Protein AF-A0Q4W8-F1 (afdb_monomer_lite)

Sequence (81 aa):
METKEQNRLNLFDIVKTTRISKNITQTELATKLEISKQYICDIENNRKPITIELAKEFAKVFGTVRAGFSRNDITRVTNEK

InterPro domains:
  IPR001387 Cro/C1-type, helix-turn-helix domain [PF01381] (16-64)
  IPR001387 Cro/C1-type, helix-turn-helix domain [PS50943] (15-74)
  IPR001387 Cro/C1-type, helix-turn-helix domain [SM00530] (14-69)
  IPR001387 Cro/C1-type, helix-turn-helix domain [cd00093] (13-64)
  IPR010982 Lambda repressor-like, DNA-binding domain superfamily [G3DSA:1.10.260.40] (12-69)
  IPR010982 Lambda repressor-like, DNA-binding domain superfamily [SSF47413] (13-64)

Secondary structure (DSSP, 8-state):
---S-TT---HHHHHHHHHHHTT--HHHHHHHTTS-HHHHHHHHTTSSPPPHHHHHHHHHHHT---TT--GGGGGGSS---

pLDDT: mean 76.46, std 22.17, range [38.44, 98.19]

Radius of gyration: 13.97 Å; chains: 1; bounding box: 39×22×30 Å

Foldseek 3Di:
DDDPPPDDCDPLNVLVVLCVVVVHDLCRVCVQQVHDSVVNVCSNVVNDDQDPVNSVSSCVVSVVPPVPPPPPVVVVVPDDD

Organism: Francisella tularensis subsp. novicida (strain ATCC 15482 / CCUG 33449 / U112) (NCBI:txid401614)

Structure (mmCIF, N/CA/C/O backbone):
data_AF-A0Q4W8-F1
#
_entry.id   AF-A0Q4W8-F1
#
loop_
_atom_site.group_PDB
_atom_site.id
_atom_site.type_symbol
_atom_site.label_atom_id
_atom_site.label_alt_id
_atom_site.label_comp_id
_atom_site.label_asym_id
_atom_site.label_entity_id
_atom_site.label_seq_id
_atom_site.pdbx_PDB_ins_code
_atom_site.Cartn_x
_atom_site.Cartn_y
_atom_site.Cartn_z
_atom_site.occupancy
_atom_site.B_iso_or_equiv
_atom_site.auth_seq_id
_atom_site.auth_comp_id
_atom_site.auth_asym_id
_atom_site.auth_atom_id
_atom_site.pdbx_PDB_model_num
ATOM 1 N N . MET A 1 1 ? 31.121 15.006 0.609 1.00 48.41 1 MET A N 1
ATOM 2 C CA . MET A 1 1 ? 30.642 13.653 0.273 1.00 48.41 1 MET A CA 1
ATOM 3 C C . MET A 1 1 ? 29.130 13.743 0.238 1.00 48.41 1 MET A C 1
ATOM 5 O O . MET A 1 1 ? 28.515 13.642 1.281 1.00 48.41 1 MET A O 1
ATOM 9 N N . GLU A 1 2 ? 28.560 14.069 -0.918 1.00 44.19 2 GLU A N 1
ATOM 10 C CA . GLU A 1 2 ? 27.110 14.197 -1.124 1.00 44.19 2 GLU A CA 1
ATOM 11 C C . GLU A 1 2 ? 26.854 13.811 -2.581 1.00 44.19 2 GLU A C 1
ATOM 13 O O . GLU A 1 2 ? 27.140 14.565 -3.513 1.00 44.19 2 GLU A O 1
ATOM 18 N N . THR A 1 3 ? 26.468 12.558 -2.794 1.00 41.97 3 THR A N 1
ATOM 19 C CA . THR A 1 3 ? 26.180 12.017 -4.120 1.00 41.97 3 THR A CA 1
ATOM 20 C C . THR A 1 3 ? 24.826 12.522 -4.597 1.00 41.97 3 THR A C 1
ATOM 22 O O . THR A 1 3 ? 23.848 12.529 -3.857 1.00 41.97 3 THR A O 1
ATOM 25 N N . LYS A 1 4 ? 24.788 12.940 -5.865 1.00 46.34 4 LYS A N 1
ATOM 26 C CA . LYS A 1 4 ? 23.628 13.402 -6.642 1.00 46.34 4 LYS A CA 1
ATOM 27 C C . LYS A 1 4 ? 22.573 12.297 -6.865 1.00 46.34 4 LYS A C 1
ATOM 29 O O . LYS A 1 4 ? 22.216 12.003 -7.997 1.00 46.34 4 LYS A O 1
ATOM 34 N N . GLU A 1 5 ? 22.074 11.703 -5.790 1.00 47.34 5 GLU A N 1
ATOM 35 C CA . GLU A 1 5 ? 20.986 10.708 -5.751 1.00 47.34 5 GLU A CA 1
ATOM 36 C C . GLU A 1 5 ? 19.710 11.313 -5.122 1.00 47.34 5 GLU A C 1
ATOM 38 O O . GLU A 1 5 ? 18.747 10.628 -4.805 1.00 47.34 5 GLU A O 1
ATOM 43 N N . GLN A 1 6 ? 19.678 12.634 -4.923 1.00 48.38 6 GLN A N 1
ATOM 44 C CA . GLN A 1 6 ? 18.726 13.292 -4.022 1.00 48.38 6 GLN A CA 1
ATOM 45 C C . GLN A 1 6 ? 17.329 13.581 -4.606 1.00 48.38 6 GLN A C 1
ATOM 47 O O . GLN A 1 6 ? 16.617 14.414 -4.053 1.00 48.38 6 GLN A O 1
ATOM 52 N N . ASN A 1 7 ? 16.900 12.974 -5.720 1.00 50.16 7 ASN A N 1
ATOM 53 C CA . ASN A 1 7 ? 15.568 13.306 -6.260 1.00 50.16 7 ASN A CA 1
ATOM 54 C C . ASN A 1 7 ? 14.872 12.215 -7.092 1.00 50.16 7 ASN A C 1
ATOM 56 O O . ASN A 1 7 ? 14.135 12.527 -8.029 1.00 50.16 7 ASN A O 1
ATOM 60 N N . ARG A 1 8 ? 15.078 10.931 -6.774 1.00 49.88 8 ARG A N 1
ATOM 61 C CA . ARG A 1 8 ? 14.176 9.870 -7.248 1.00 49.88 8 ARG A CA 1
ATOM 62 C C . ARG A 1 8 ? 13.197 9.519 -6.133 1.00 49.88 8 ARG A C 1
ATOM 64 O O . ARG A 1 8 ? 13.590 8.978 -5.108 1.00 49.88 8 ARG A O 1
ATOM 71 N N . LEU A 1 9 ? 11.915 9.819 -6.339 1.00 56.84 9 LEU A N 1
ATOM 72 C CA . LEU A 1 9 ? 10.849 9.231 -5.529 1.00 56.84 9 LEU A CA 1
ATOM 73 C C . LEU A 1 9 ? 10.908 7.710 -5.706 1.00 56.84 9 LEU A C 1
ATOM 75 O O . LEU A 1 9 ? 10.679 7.205 -6.807 1.00 56.84 9 LEU A O 1
ATOM 79 N N . ASN A 1 10 ? 11.224 6.987 -4.635 1.00 77.19 10 ASN A N 1
ATOM 80 C CA . ASN A 1 10 ? 11.206 5.533 -4.655 1.00 77.19 10 ASN A CA 1
ATOM 81 C C . ASN A 1 10 ? 9.759 5.024 -4.595 1.00 77.19 10 ASN A C 1
ATOM 83 O O . ASN A 1 10 ? 8.864 5.686 -4.068 1.00 77.19 10 ASN A O 1
ATOM 87 N N . LEU A 1 11 ? 9.497 3.834 -5.141 1.00 80.06 11 LEU A N 1
ATOM 88 C CA . LEU A 1 11 ? 8.129 3.326 -5.311 1.00 80.06 11 LEU A CA 1
ATOM 89 C C . LEU A 1 11 ? 7.354 3.216 -3.981 1.00 80.06 11 LEU A C 1
ATOM 91 O O . LEU A 1 11 ? 6.151 3.467 -3.947 1.00 80.06 11 LEU A O 1
ATOM 95 N N . PHE A 1 12 ? 8.038 2.912 -2.875 1.00 87.38 12 PHE A N 1
ATOM 96 C CA . PHE A 1 12 ? 7.440 2.911 -1.536 1.00 87.38 12 PHE A CA 1
ATOM 97 C C . PHE A 1 12 ? 7.021 4.311 -1.058 1.00 87.38 12 PHE A C 1
ATOM 99 O O . PHE A 1 12 ? 5.964 4.450 -0.437 1.00 87.38 12 PHE A O 1
ATOM 106 N N . ASP A 1 13 ? 7.788 5.352 -1.394 1.00 87.81 13 ASP A N 1
ATOM 107 C CA . ASP A 1 13 ? 7.438 6.740 -1.081 1.00 87.81 13 ASP A CA 1
ATOM 108 C C . ASP A 1 13 ? 6.214 7.177 -1.886 1.00 87.81 13 ASP A C 1
ATOM 110 O O . ASP A 1 13 ? 5.324 7.836 -1.346 1.00 87.81 13 ASP A O 1
ATOM 114 N N . ILE A 1 14 ? 6.108 6.750 -3.150 1.00 88.88 14 ILE A N 1
ATOM 115 C CA . ILE A 1 14 ? 4.931 7.001 -3.997 1.00 88.88 14 ILE A CA 1
ATOM 116 C C . ILE A 1 14 ? 3.679 6.370 -3.378 1.00 88.88 14 ILE A C 1
ATOM 118 O O . ILE A 1 14 ? 2.649 7.036 -3.267 1.00 88.88 14 ILE A O 1
ATOM 122 N N . VAL A 1 15 ? 3.758 5.110 -2.933 1.00 91.31 15 VAL A N 1
ATOM 123 C CA . VAL A 1 15 ? 2.637 4.424 -2.268 1.00 91.31 15 VAL A CA 1
ATOM 124 C C . VAL A 1 15 ? 2.212 5.180 -1.009 1.00 91.31 15 VAL A C 1
ATOM 126 O O . VAL A 1 15 ? 1.034 5.511 -0.864 1.00 91.31 15 VAL A O 1
ATOM 129 N N . LYS A 1 16 ? 3.164 5.518 -0.132 1.00 94.25 16 LYS A N 1
ATOM 130 C CA . LYS A 1 16 ? 2.892 6.204 1.138 1.00 94.25 16 LYS A CA 1
ATOM 131 C C . LYS A 1 16 ? 2.285 7.591 0.929 1.00 94.25 16 LYS A C 1
ATOM 133 O O . LYS A 1 16 ? 1.270 7.920 1.540 1.00 94.25 16 LYS A O 1
ATOM 138 N N . THR A 1 17 ? 2.887 8.403 0.063 1.00 92.81 17 THR A N 1
ATOM 139 C CA . THR A 1 17 ? 2.426 9.772 -0.220 1.00 92.81 17 THR A CA 1
ATOM 140 C C . THR A 1 17 ? 1.058 9.781 -0.892 1.00 92.81 17 THR A C 1
ATOM 142 O O . THR A 1 17 ? 0.188 10.534 -0.461 1.00 92.81 17 THR A O 1
ATOM 145 N N . THR A 1 18 ? 0.816 8.887 -1.856 1.00 91.88 18 THR A N 1
ATOM 146 C CA . THR A 1 18 ? -0.495 8.739 -2.514 1.00 91.88 18 THR A CA 1
ATOM 147 C C . THR A 1 18 ? -1.569 8.263 -1.538 1.00 91.88 18 THR A C 1
ATOM 149 O O . THR A 1 18 ? -2.712 8.724 -1.578 1.00 91.88 18 THR A O 1
ATOM 152 N N . ARG A 1 19 ? -1.217 7.344 -0.629 1.00 94.75 19 ARG A N 1
ATOM 153 C CA . ARG A 1 19 ? -2.121 6.880 0.426 1.00 94.75 19 ARG A CA 1
ATOM 154 C C . ARG A 1 19 ? -2.532 8.040 1.339 1.00 94.75 19 ARG A C 1
ATOM 156 O O . ARG A 1 19 ? -3.722 8.241 1.577 1.00 94.75 19 ARG A O 1
ATOM 163 N N . ILE A 1 20 ? -1.553 8.808 1.819 1.00 94.75 20 ILE A N 1
ATOM 164 C CA . ILE A 1 20 ? -1.780 9.963 2.698 1.00 94.75 20 ILE A CA 1
ATOM 165 C C . ILE A 1 20 ? -2.592 11.042 1.975 1.00 94.75 20 ILE A C 1
ATOM 167 O O . ILE A 1 20 ? -3.563 11.533 2.538 1.00 94.75 20 ILE A O 1
ATOM 171 N N . SER A 1 21 ? -2.279 11.359 0.714 1.00 93.19 21 SER A N 1
ATOM 172 C CA . SER A 1 21 ? -3.015 12.374 -0.054 1.00 93.19 21 SER A CA 1
ATOM 173 C C . SER A 1 21 ? -4.480 11.999 -0.300 1.00 93.19 21 SER A C 1
ATOM 175 O O . SER A 1 21 ? -5.307 12.869 -0.554 1.00 93.19 21 SER A O 1
ATOM 177 N N . LYS A 1 22 ? -4.809 10.703 -0.252 1.00 90.31 22 LYS A N 1
ATOM 178 C CA . LYS A 1 22 ? -6.178 10.177 -0.353 1.00 90.31 22 LYS A CA 1
ATOM 179 C C . LYS A 1 22 ? -6.876 10.026 1.002 1.00 90.31 22 LYS A C 1
ATOM 181 O O . LYS A 1 22 ? -8.006 9.551 1.021 1.00 90.31 22 LYS A O 1
ATOM 186 N N . ASN A 1 23 ? -6.231 10.415 2.104 1.00 94.38 23 ASN A N 1
ATOM 187 C CA . ASN A 1 23 ? -6.745 10.292 3.471 1.00 94.38 23 ASN A CA 1
ATOM 188 C C . ASN A 1 23 ? -7.196 8.869 3.843 1.00 94.38 23 ASN A C 1
ATOM 190 O O . ASN A 1 23 ? -8.168 8.704 4.573 1.00 94.38 23 ASN A O 1
ATOM 194 N N . ILE A 1 24 ? -6.493 7.840 3.356 1.00 95.00 24 ILE A N 1
ATOM 195 C CA . ILE A 1 24 ? -6.759 6.448 3.749 1.00 95.00 24 ILE A CA 1
ATOM 196 C C . ILE A 1 24 ? -5.648 5.919 4.665 1.00 95.00 24 ILE A C 1
ATOM 198 O O . ILE A 1 24 ? -4.465 6.253 4.538 1.00 95.00 24 ILE A O 1
ATOM 202 N N . THR A 1 25 ? -6.014 5.062 5.603 1.00 97.69 25 THR A N 1
ATOM 203 C CA . THR A 1 25 ? -5.115 4.367 6.526 1.00 97.69 25 THR A CA 1
ATOM 204 C C . THR A 1 25 ? -4.404 3.195 5.843 1.00 97.69 25 THR A C 1
ATOM 206 O O . THR A 1 25 ? -4.811 2.711 4.784 1.00 97.69 25 THR A O 1
ATOM 209 N N . GLN A 1 26 ? -3.325 2.696 6.457 1.00 97.94 26 GLN A N 1
ATOM 210 C CA . GLN A 1 26 ? -2.656 1.475 5.984 1.00 97.94 26 GLN A CA 1
ATOM 211 C C . GLN A 1 26 ? -3.592 0.258 6.024 1.00 97.94 26 GLN A C 1
ATOM 213 O O . GLN A 1 26 ? -3.506 -0.595 5.149 1.00 97.94 26 GLN A O 1
ATOM 218 N N . THR A 1 27 ? -4.493 0.185 7.010 1.00 98.19 27 THR A N 1
ATOM 219 C CA . THR A 1 27 ? -5.488 -0.892 7.136 1.00 98.19 27 THR A CA 1
ATOM 220 C C . THR A 1 27 ? -6.504 -0.853 5.997 1.00 98.19 27 THR A C 1
ATOM 222 O O . THR A 1 27 ? -6.806 -1.889 5.409 1.00 98.19 27 THR A O 1
ATOM 225 N N . GLU A 1 28 ? -6.999 0.331 5.634 1.00 96.62 28 GLU A N 1
ATOM 226 C CA . GLU A 1 28 ? -7.921 0.484 4.502 1.00 96.62 28 GLU A CA 1
ATOM 227 C C . GLU A 1 28 ? -7.245 0.140 3.174 1.00 96.62 28 GLU A C 1
ATOM 229 O O . GLU A 1 28 ? -7.832 -0.557 2.351 1.00 96.62 28 GLU A O 1
ATOM 234 N N . LEU A 1 29 ? -5.994 0.569 2.972 1.00 95.75 29 LEU A N 1
ATOM 235 C CA . LEU A 1 29 ? -5.226 0.196 1.783 1.00 95.75 29 LEU A CA 1
ATOM 236 C C . LEU A 1 29 ? -4.984 -1.318 1.716 1.00 95.75 29 LEU A C 1
ATOM 238 O O . LEU A 1 29 ? -5.166 -1.920 0.662 1.00 95.75 29 LEU A O 1
ATOM 242 N N . ALA A 1 30 ? -4.625 -1.932 2.843 1.00 96.56 30 ALA A N 1
ATOM 243 C CA . ALA A 1 30 ? -4.434 -3.373 2.955 1.00 96.56 30 ALA A CA 1
ATOM 244 C C . ALA A 1 30 ? -5.718 -4.146 2.615 1.00 96.56 30 ALA A C 1
ATOM 246 O O . ALA A 1 30 ? -5.669 -5.112 1.861 1.00 96.56 30 ALA A O 1
ATOM 247 N N . THR A 1 31 ? -6.869 -3.659 3.093 1.00 96.44 31 THR A N 1
ATOM 248 C CA . THR A 1 31 ? -8.191 -4.236 2.803 1.00 96.44 31 THR A CA 1
ATOM 249 C C . THR A 1 31 ? -8.515 -4.176 1.310 1.00 96.44 31 THR A C 1
ATOM 251 O O . THR A 1 31 ? -8.960 -5.165 0.744 1.00 96.44 31 THR A O 1
ATOM 254 N N . LYS A 1 32 ? -8.241 -3.045 0.643 1.00 93.69 32 LYS A N 1
ATOM 255 C CA . LYS A 1 32 ? -8.476 -2.887 -0.806 1.00 93.69 32 LYS A CA 1
ATOM 256 C C . LYS A 1 32 ? -7.584 -3.769 -1.682 1.00 93.69 32 LYS A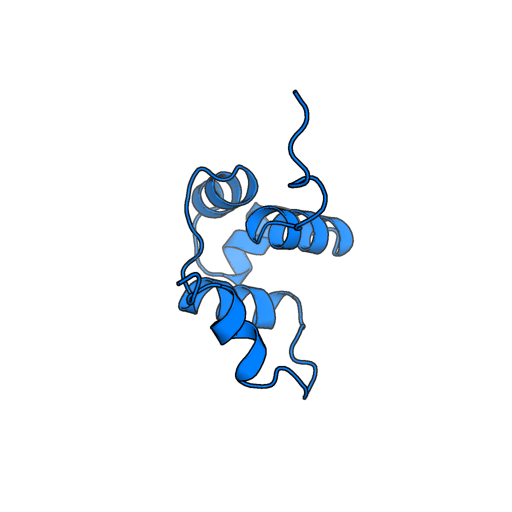 C 1
ATOM 258 O O . LYS A 1 32 ? -7.932 -4.011 -2.830 1.00 93.69 32 LYS A O 1
ATOM 263 N N . LEU A 1 33 ? -6.428 -4.175 -1.164 1.00 93.75 33 LEU A N 1
ATOM 264 C CA . LEU A 1 33 ? -5.429 -4.981 -1.868 1.00 93.75 33 LEU A CA 1
ATOM 265 C C . LEU A 1 33 ? -5.424 -6.447 -1.420 1.00 93.75 33 LEU A C 1
ATOM 267 O O . LEU A 1 33 ? -4.570 -7.199 -1.875 1.00 93.75 33 LEU A O 1
ATOM 271 N N . GLU A 1 34 ? -6.325 -6.830 -0.511 1.00 95.38 34 GLU A N 1
ATOM 272 C CA . GLU A 1 34 ? -6.425 -8.186 0.044 1.00 95.38 34 GLU A CA 1
ATOM 273 C C . GLU A 1 34 ? -5.094 -8.714 0.621 1.00 95.38 34 GLU A C 1
ATOM 275 O O . GLU A 1 34 ? -4.749 -9.889 0.514 1.00 95.38 34 GLU A O 1
ATOM 280 N N . ILE A 1 35 ? -4.328 -7.831 1.271 1.00 95.12 35 ILE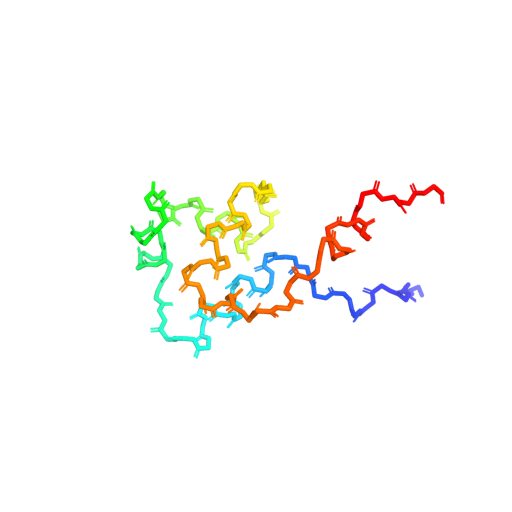 A N 1
ATOM 281 C CA . ILE A 1 35 ? -3.056 -8.156 1.935 1.00 95.12 35 ILE A CA 1
ATOM 282 C C . ILE A 1 35 ? -3.067 -7.699 3.391 1.00 95.12 35 ILE A C 1
ATOM 284 O O . ILE A 1 35 ? -3.962 -6.988 3.842 1.00 95.12 35 ILE A O 1
ATOM 288 N N . SER A 1 36 ? -2.060 -8.100 4.169 1.00 97.94 36 SER A N 1
ATOM 289 C CA . SER A 1 36 ? -1.987 -7.693 5.572 1.00 97.94 36 SER A CA 1
ATOM 290 C C . SER A 1 36 ? -1.554 -6.229 5.723 1.00 97.94 36 SER A C 1
ATOM 292 O O . SER A 1 36 ? -0.716 -5.712 4.980 1.00 97.94 36 SER A O 1
ATOM 294 N N . LYS A 1 37 ? -2.058 -5.556 6.764 1.00 97.69 37 LYS A N 1
ATOM 295 C CA . LYS A 1 37 ? -1.595 -4.209 7.145 1.00 97.69 37 LYS A CA 1
ATOM 296 C C . LYS A 1 37 ? -0.090 -4.173 7.438 1.00 97.69 37 LYS A C 1
ATOM 298 O O . LYS A 1 37 ? 0.566 -3.174 7.150 1.00 97.69 37 LYS A O 1
ATOM 303 N N . GLN A 1 38 ? 0.465 -5.261 7.980 1.00 97.88 38 GLN A N 1
ATOM 304 C CA . GLN A 1 38 ? 1.907 -5.392 8.192 1.00 97.88 38 GLN A CA 1
ATOM 305 C C . GLN A 1 38 ? 2.671 -5.343 6.863 1.00 97.88 38 GLN A C 1
ATOM 307 O O . GLN A 1 38 ? 3.663 -4.630 6.768 1.00 97.88 38 GLN A O 1
ATOM 312 N N . TYR A 1 39 ? 2.160 -6.003 5.820 1.00 96.31 39 TYR A N 1
ATOM 313 C CA . TYR A 1 39 ? 2.755 -5.985 4.484 1.00 96.31 39 TYR A CA 1
ATOM 314 C C . TYR A 1 39 ? 2.810 -4.567 3.895 1.00 96.31 39 TYR A C 1
ATOM 316 O O . TYR A 1 39 ? 3.843 -4.158 3.372 1.00 96.31 39 TYR A O 1
ATOM 324 N N . ILE A 1 40 ? 1.734 -3.782 4.047 1.00 96.81 40 ILE A N 1
ATOM 325 C CA . ILE A 1 40 ? 1.719 -2.357 3.665 1.00 96.81 40 ILE A CA 1
ATOM 326 C C . ILE A 1 40 ? 2.753 -1.556 4.462 1.00 96.81 40 ILE A C 1
ATOM 328 O O . ILE A 1 40 ? 3.500 -0.769 3.889 1.00 96.81 40 ILE A O 1
ATOM 332 N N . CYS A 1 41 ? 2.825 -1.765 5.778 1.00 97.19 41 CYS A N 1
ATOM 333 C CA . CYS A 1 41 ? 3.811 -1.102 6.627 1.00 97.19 41 CYS A CA 1
ATOM 334 C C . CYS A 1 41 ? 5.249 -1.427 6.191 1.00 97.19 41 CYS A C 1
ATOM 336 O O . CYS A 1 41 ? 6.086 -0.530 6.130 1.00 97.19 41 CYS A O 1
ATOM 338 N N . ASP A 1 42 ? 5.546 -2.687 5.874 1.00 96.12 42 ASP A N 1
ATOM 339 C CA . ASP A 1 42 ? 6.872 -3.107 5.419 1.00 96.12 42 ASP A CA 1
ATOM 340 C C . ASP A 1 42 ? 7.233 -2.509 4.059 1.00 96.12 42 ASP A C 1
ATOM 342 O O . ASP A 1 42 ? 8.375 -2.097 3.867 1.00 96.12 42 ASP A O 1
ATOM 346 N N . ILE A 1 43 ? 6.264 -2.373 3.153 1.00 94.25 43 ILE A N 1
ATOM 347 C CA . ILE A 1 43 ? 6.457 -1.650 1.893 1.00 94.25 43 ILE A CA 1
ATOM 348 C C . ILE A 1 43 ? 6.788 -0.182 2.154 1.00 94.25 43 ILE A C 1
ATOM 350 O O . ILE A 1 43 ? 7.824 0.292 1.706 1.00 94.25 43 ILE A O 1
ATOM 354 N N . GLU A 1 44 ? 5.950 0.536 2.908 1.00 93.81 44 GLU A N 1
ATOM 355 C CA . GLU A 1 44 ? 6.094 1.986 3.135 1.00 93.81 44 GLU A CA 1
ATOM 356 C C . GLU A 1 44 ? 7.359 2.376 3.917 1.00 93.81 44 GLU A C 1
ATOM 358 O O . GLU A 1 44 ? 7.679 3.559 4.017 1.00 93.81 44 GLU A O 1
ATOM 363 N N . ASN A 1 45 ? 8.059 1.398 4.494 1.00 93.12 45 ASN A N 1
ATOM 364 C CA . ASN A 1 45 ? 9.329 1.578 5.193 1.00 93.12 45 ASN A CA 1
ATOM 365 C C . ASN A 1 45 ? 10.504 0.895 4.471 1.00 93.12 45 ASN A C 1
ATOM 367 O O . ASN A 1 45 ? 11.537 0.662 5.095 1.00 93.12 45 ASN A O 1
ATOM 371 N N . ASN A 1 46 ? 10.344 0.536 3.192 1.00 89.75 46 ASN A N 1
ATOM 372 C CA . ASN A 1 46 ? 11.378 -0.103 2.375 1.00 89.75 46 ASN A CA 1
ATOM 373 C C . ASN A 1 46 ? 11.965 -1.396 2.989 1.00 89.75 46 ASN A C 1
ATOM 375 O O . ASN A 1 46 ? 13.134 -1.723 2.808 1.00 89.75 46 ASN A O 1
ATOM 379 N N . ARG A 1 47 ? 11.155 -2.145 3.745 1.00 92.50 47 ARG A N 1
ATOM 380 C CA . ARG A 1 47 ? 11.515 -3.466 4.292 1.00 92.50 47 ARG A CA 1
ATOM 381 C C . ARG A 1 47 ? 11.072 -4.611 3.390 1.00 92.50 47 ARG A C 1
ATOM 383 O O . ARG A 1 47 ? 11.531 -5.738 3.564 1.00 92.50 47 ARG A O 1
ATOM 390 N N . LYS A 1 48 ? 10.170 -4.341 2.443 1.00 89.88 48 LYS A N 1
ATOM 391 C CA . LYS A 1 48 ? 9.686 -5.324 1.477 1.00 89.88 48 LYS A CA 1
ATOM 392 C C . LYS A 1 48 ? 9.604 -4.723 0.073 1.00 89.88 48 LYS A C 1
ATOM 394 O O . LYS A 1 48 ? 8.977 -3.674 -0.081 1.00 89.88 48 LYS A O 1
ATOM 399 N N . PRO A 1 49 ? 10.196 -5.371 -0.949 1.00 86.62 49 PRO A N 1
ATOM 400 C CA . PRO A 1 49 ? 10.077 -4.900 -2.320 1.00 86.62 49 PRO A CA 1
ATOM 401 C C . PRO A 1 49 ? 8.637 -5.035 -2.825 1.00 86.62 49 PRO A C 1
ATOM 403 O O . PRO A 1 49 ? 7.891 -5.932 -2.424 1.00 86.62 49 PRO A O 1
ATOM 406 N N . ILE A 1 50 ? 8.261 -4.151 -3.744 1.00 86.81 50 ILE A N 1
ATOM 407 C CA . ILE A 1 50 ? 6.984 -4.208 -4.456 1.00 86.81 50 ILE A CA 1
ATOM 408 C C . ILE A 1 50 ? 7.200 -5.002 -5.747 1.00 86.81 50 ILE A C 1
ATOM 410 O O . ILE A 1 50 ? 8.077 -4.668 -6.542 1.00 86.81 50 ILE A O 1
ATOM 414 N N . THR A 1 51 ? 6.401 -6.046 -5.962 1.00 88.50 51 THR A N 1
ATOM 415 C CA . THR A 1 51 ? 6.402 -6.796 -7.226 1.00 88.50 51 THR A CA 1
ATOM 416 C C . THR A 1 51 ? 5.654 -6.030 -8.318 1.00 88.50 51 THR A C 1
ATOM 418 O O . THR A 1 51 ? 4.868 -5.123 -8.037 1.00 88.50 51 THR A O 1
ATOM 421 N N . ILE A 1 52 ? 5.854 -6.413 -9.581 1.00 86.69 52 ILE A N 1
ATOM 422 C CA . ILE A 1 52 ? 5.157 -5.800 -10.722 1.00 86.69 52 ILE A CA 1
ATOM 423 C C . ILE A 1 52 ? 3.637 -5.977 -10.591 1.00 86.69 52 ILE A C 1
ATOM 425 O O . ILE A 1 52 ? 2.873 -5.059 -10.887 1.00 86.69 52 ILE A O 1
ATOM 429 N N . GLU A 1 53 ? 3.186 -7.141 -10.132 1.00 87.75 53 GLU A N 1
ATOM 430 C CA . GLU A 1 53 ? 1.774 -7.460 -9.912 1.00 87.75 53 GLU A CA 1
ATOM 431 C C . GLU A 1 53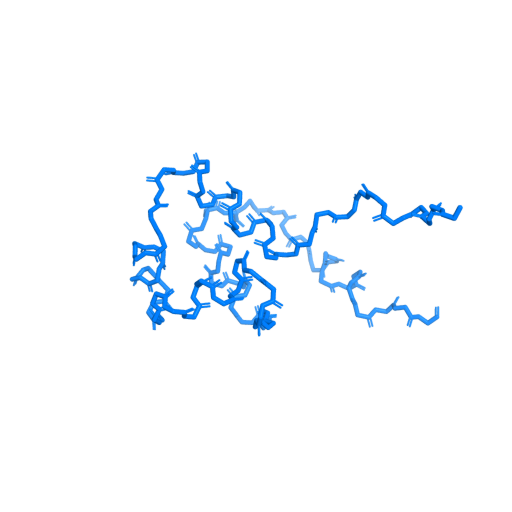 ? 1.182 -6.530 -8.859 1.00 87.75 53 GLU A C 1
ATOM 433 O O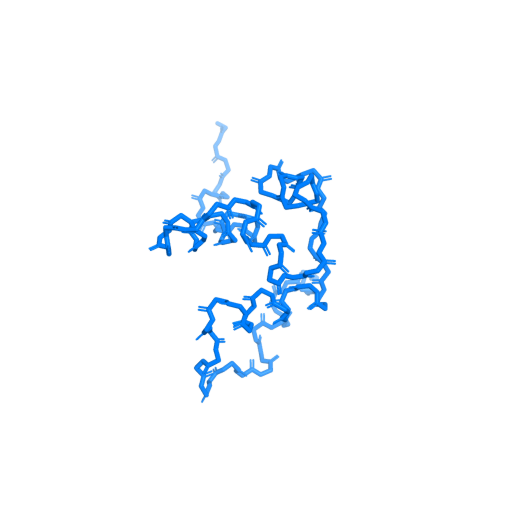 . GLU A 1 53 ? 0.153 -5.900 -9.090 1.00 87.75 53 GLU A O 1
ATOM 438 N N . LEU A 1 54 ? 1.881 -6.360 -7.738 1.00 89.88 54 LEU A N 1
ATOM 439 C CA . LEU A 1 54 ? 1.417 -5.496 -6.666 1.00 89.88 54 LEU A CA 1
ATOM 440 C C . LEU A 1 54 ? 1.419 -4.017 -7.075 1.00 89.88 54 LEU A C 1
ATOM 442 O O . LEU A 1 54 ? 0.502 -3.281 -6.720 1.00 89.88 54 LEU A O 1
ATOM 446 N N . ALA A 1 55 ? 2.398 -3.578 -7.869 1.00 88.44 55 ALA A N 1
ATOM 447 C CA . ALA A 1 55 ? 2.407 -2.234 -8.445 1.00 88.44 55 ALA A CA 1
ATOM 448 C C . ALA A 1 55 ? 1.176 -1.974 -9.335 1.00 88.44 55 ALA A C 1
ATOM 450 O O . ALA A 1 55 ? 0.606 -0.881 -9.294 1.00 88.44 55 ALA A O 1
ATOM 451 N N . LYS A 1 56 ? 0.720 -2.978 -10.099 1.00 88.69 56 LYS A N 1
ATOM 452 C CA . LYS A 1 56 ? -0.518 -2.884 -10.892 1.00 88.69 56 LYS A CA 1
ATOM 453 C C . LYS A 1 56 ? -1.751 -2.765 -10.000 1.00 88.69 56 LYS A C 1
ATOM 455 O O . LYS A 1 56 ? -2.624 -1.951 -10.294 1.00 88.69 56 LYS A O 1
ATOM 460 N N . GLU A 1 57 ? -1.819 -3.528 -8.911 1.00 91.12 57 GLU A N 1
ATOM 461 C CA . GLU A 1 57 ? -2.929 -3.423 -7.958 1.00 91.12 57 GLU A CA 1
ATOM 462 C C . GLU A 1 57 ? -2.954 -2.054 -7.259 1.00 91.12 57 GLU A C 1
ATOM 464 O O . GLU A 1 57 ? -4.011 -1.425 -7.177 1.00 91.12 57 GLU A O 1
ATOM 469 N N . PHE A 1 58 ? -1.794 -1.509 -6.868 1.00 90.38 58 PHE A N 1
ATOM 470 C CA . PHE A 1 58 ? -1.702 -0.130 -6.373 1.00 90.38 58 PHE A CA 1
ATOM 471 C C . PHE A 1 58 ? -2.235 0.883 -7.393 1.00 90.38 58 PHE A C 1
ATOM 473 O O . PHE A 1 58 ? -3.010 1.764 -7.023 1.00 90.38 58 PHE A O 1
ATOM 480 N N . ALA A 1 59 ? -1.876 0.754 -8.675 1.00 88.00 59 ALA A N 1
ATOM 481 C CA . ALA A 1 59 ? -2.358 1.658 -9.722 1.00 88.00 59 ALA A CA 1
ATOM 482 C C . ALA A 1 59 ? -3.890 1.619 -9.875 1.00 88.00 59 ALA A C 1
ATOM 484 O O . ALA A 1 59 ? -4.527 2.668 -10.013 1.00 88.00 59 ALA A O 1
ATOM 485 N N . LYS A 1 60 ? -4.498 0.428 -9.778 1.00 87.38 60 LYS A N 1
ATOM 486 C CA . LYS A 1 60 ? -5.961 0.266 -9.778 1.00 87.38 60 LYS A CA 1
ATOM 487 C C . LYS A 1 60 ? -6.599 0.946 -8.565 1.00 87.38 60 LYS A C 1
ATOM 489 O O . LYS A 1 60 ? -7.507 1.756 -8.731 1.00 87.38 60 LYS A O 1
ATOM 494 N N . VAL A 1 61 ? -6.098 0.672 -7.356 1.00 88.38 61 VAL A N 1
ATOM 495 C CA . VAL A 1 61 ? -6.643 1.225 -6.100 1.00 88.38 61 VAL A CA 1
ATOM 496 C C . VAL A 1 61 ? -6.482 2.743 -6.024 1.00 88.38 61 VAL A C 1
ATOM 498 O O . VAL A 1 61 ? -7.369 3.449 -5.536 1.00 88.38 61 VAL A O 1
ATOM 501 N N . PHE A 1 62 ? -5.367 3.274 -6.520 1.00 86.38 62 PHE A N 1
ATOM 502 C CA . PHE A 1 62 ? -5.107 4.708 -6.518 1.00 86.38 62 PHE A CA 1
ATOM 503 C C . PHE A 1 62 ? -5.786 5.461 -7.666 1.00 86.38 62 PHE A C 1
ATOM 505 O O . PHE A 1 62 ? -5.793 6.696 -7.656 1.00 86.38 62 PHE A O 1
ATOM 512 N N . GLY A 1 63 ? -6.444 4.760 -8.591 1.00 73.88 63 GLY A N 1
ATOM 513 C CA . GLY A 1 63 ? -7.171 5.376 -9.699 1.00 73.88 63 GLY A CA 1
ATOM 514 C C . GLY A 1 63 ? -6.251 5.979 -10.760 1.00 73.88 63 GLY A C 1
ATOM 515 O O . GLY A 1 63 ? -6.696 6.784 -11.575 1.00 73.88 63 GLY A O 1
ATOM 516 N N . THR A 1 64 ? -4.973 5.594 -10.788 1.00 57.06 64 THR A N 1
ATOM 517 C CA . THR A 1 64 ? -4.040 5.929 -11.868 1.00 57.06 64 THR A CA 1
ATOM 518 C C . THR A 1 64 ? -4.167 4.923 -13.007 1.00 57.06 64 THR A C 1
ATOM 520 O O . THR A 1 64 ? -3.194 4.337 -13.462 1.00 57.06 64 THR A O 1
ATOM 523 N N . VAL A 1 65 ? -5.379 4.781 -13.544 1.00 48.34 65 VAL A N 1
ATOM 524 C CA . VAL A 1 65 ? -5.549 4.386 -14.946 1.00 48.34 65 VAL A CA 1
ATOM 525 C C . VAL A 1 65 ? -5.908 5.655 -15.710 1.00 48.34 65 VAL A C 1
ATOM 527 O O . VAL A 1 65 ? -7.022 5.834 -16.190 1.00 48.34 65 VAL A O 1
ATOM 530 N N . ARG A 1 66 ? -4.953 6.591 -15.811 1.00 43.59 66 ARG A N 1
ATOM 531 C CA . ARG A 1 66 ? -4.988 7.499 -16.960 1.00 43.59 66 ARG A CA 1
ATOM 532 C C . ARG A 1 66 ? -4.720 6.620 -18.174 1.00 43.59 66 ARG A C 1
ATOM 534 O O . ARG A 1 66 ? -3.769 5.842 -18.155 1.00 43.59 66 ARG A O 1
ATOM 541 N N . ALA A 1 67 ? -5.561 6.742 -19.193 1.00 41.03 67 ALA A N 1
ATOM 542 C CA . ALA A 1 67 ? -5.454 6.112 -20.507 1.00 41.03 67 ALA A CA 1
ATOM 543 C C . ALA A 1 67 ? -4.180 6.552 -21.278 1.00 41.03 67 ALA A C 1
ATOM 545 O O . ALA A 1 67 ? -4.244 7.055 -22.391 1.00 41.03 67 ALA A O 1
ATOM 546 N N . GLY A 1 68 ? -3.015 6.402 -20.649 1.00 42.44 68 GLY A N 1
ATOM 547 C CA . GLY A 1 68 ? -1.713 6.895 -21.081 1.00 42.44 68 GLY A CA 1
ATOM 548 C C . GLY A 1 68 ? -0.536 6.305 -20.293 1.00 42.44 68 GLY A C 1
ATOM 549 O O . GLY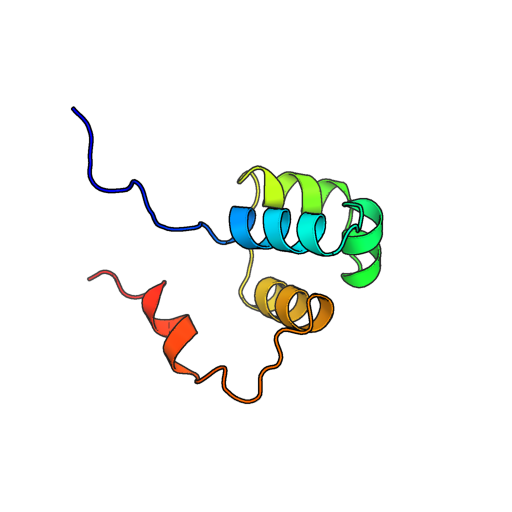 A 1 68 ? 0.571 6.812 -20.428 1.00 42.44 68 GLY A O 1
ATOM 550 N N . PHE A 1 69 ? -0.733 5.240 -19.500 1.00 43.34 69 PHE A N 1
ATOM 551 C CA . PHE A 1 69 ? 0.373 4.370 -19.076 1.00 43.34 69 PHE A CA 1
ATOM 552 C C . PHE A 1 69 ? 0.861 3.606 -20.315 1.00 43.34 69 PHE A C 1
ATOM 554 O O . PHE A 1 69 ? 0.390 2.514 -20.641 1.00 43.34 69 PHE A O 1
ATOM 561 N N . SER A 1 70 ? 1.747 4.241 -21.078 1.00 42.38 70 SER A N 1
ATOM 562 C CA . SER A 1 70 ? 2.454 3.583 -22.168 1.00 42.38 70 SER A CA 1
ATOM 563 C C . SER A 1 70 ? 3.351 2.496 -21.578 1.00 42.38 70 SER A C 1
ATOM 565 O O . SER A 1 70 ? 3.966 2.680 -20.529 1.00 42.38 70 SER A O 1
ATOM 567 N N . ARG A 1 71 ? 3.468 1.365 -22.283 1.00 41.69 71 ARG A N 1
ATOM 568 C CA . ARG A 1 71 ? 4.367 0.233 -21.980 1.00 41.69 71 ARG A CA 1
ATOM 569 C C . ARG A 1 71 ? 5.813 0.638 -21.614 1.00 41.69 71 ARG A C 1
ATOM 571 O O . ARG A 1 71 ? 6.525 -0.180 -21.041 1.00 41.69 71 ARG A O 1
ATOM 578 N N . ASN A 1 72 ? 6.233 1.867 -21.920 1.00 45.56 72 ASN A N 1
ATOM 579 C CA . ASN A 1 72 ? 7.590 2.385 -21.736 1.00 45.56 72 ASN A CA 1
ATOM 580 C C . ASN A 1 72 ? 7.990 2.776 -20.301 1.00 45.56 72 ASN A C 1
ATOM 582 O O . ASN A 1 72 ? 9.188 2.910 -20.039 1.00 45.56 72 ASN A O 1
ATOM 586 N N . ASP A 1 73 ? 7.055 2.957 -19.365 1.00 50.72 73 ASP A N 1
ATOM 587 C CA . ASP A 1 73 ? 7.427 3.397 -18.006 1.00 50.72 73 ASP A CA 1
ATOM 588 C C . ASP A 1 73 ? 8.051 2.264 -17.170 1.00 50.72 73 ASP A C 1
ATOM 590 O O . ASP A 1 73 ? 8.864 2.505 -16.280 1.00 50.72 73 ASP A O 1
ATOM 594 N N . ILE A 1 74 ? 7.755 1.008 -17.519 1.00 48.34 74 ILE A N 1
ATOM 595 C CA . ILE A 1 74 ? 8.266 -0.189 -16.830 1.00 48.34 74 ILE A CA 1
ATOM 596 C C . ILE A 1 74 ? 9.728 -0.478 -17.232 1.00 48.34 74 ILE A C 1
ATOM 598 O O . ILE A 1 74 ? 10.506 -1.008 -16.443 1.00 48.34 74 ILE A O 1
ATOM 602 N N . THR A 1 75 ? 10.146 -0.070 -18.435 1.00 42.59 75 THR A N 1
ATOM 603 C CA . THR A 1 75 ? 11.485 -0.349 -18.993 1.00 42.59 75 THR A CA 1
ATOM 604 C C . THR A 1 75 ? 12.615 0.534 -18.455 1.00 42.59 75 THR A C 1
ATOM 606 O O . THR A 1 75 ? 13.778 0.257 -18.739 1.00 42.59 75 THR A O 1
ATOM 609 N N . ARG A 1 76 ? 12.317 1.578 -17.669 1.00 44.41 76 ARG A N 1
ATOM 610 C CA . ARG A 1 76 ? 13.343 2.464 -17.081 1.00 44.41 76 ARG A CA 1
ATOM 611 C C . ARG A 1 76 ? 13.896 2.000 -15.734 1.00 44.41 76 ARG A C 1
ATOM 613 O O . ARG A 1 76 ? 14.871 2.577 -15.266 1.00 44.41 76 ARG A O 1
ATOM 620 N N . VAL A 1 77 ? 13.295 0.978 -15.125 1.00 54.69 77 VAL A N 1
ATOM 621 C CA . VAL A 1 77 ? 13.730 0.445 -13.821 1.00 54.69 77 VAL A CA 1
ATOM 622 C C . VAL A 1 77 ? 14.559 -0.838 -13.975 1.00 54.69 77 VAL A C 1
ATOM 624 O O . VAL A 1 77 ? 15.254 -1.225 -13.047 1.00 54.69 77 VAL A O 1
ATOM 627 N N . THR A 1 78 ? 14.545 -1.487 -15.146 1.00 42.81 78 THR A N 1
ATOM 628 C CA . THR A 1 78 ? 15.194 -2.800 -15.342 1.00 42.81 78 THR A CA 1
ATOM 629 C C . THR A 1 78 ? 16.382 -2.811 -16.301 1.00 42.81 78 THR A C 1
ATOM 631 O O . THR A 1 78 ? 16.888 -3.887 -16.586 1.00 42.81 78 THR A O 1
ATOM 634 N N . ASN A 1 79 ? 16.845 -1.666 -16.806 1.00 39.62 79 ASN A N 1
ATOM 635 C CA . ASN A 1 79 ? 18.035 -1.614 -17.662 1.00 39.62 79 ASN A CA 1
ATOM 636 C C . ASN A 1 79 ? 18.947 -0.453 -17.254 1.00 39.62 79 ASN A C 1
ATOM 638 O O . ASN A 1 79 ? 18.994 0.576 -17.923 1.00 39.62 79 ASN A O 1
ATOM 642 N N . GLU A 1 80 ? 19.6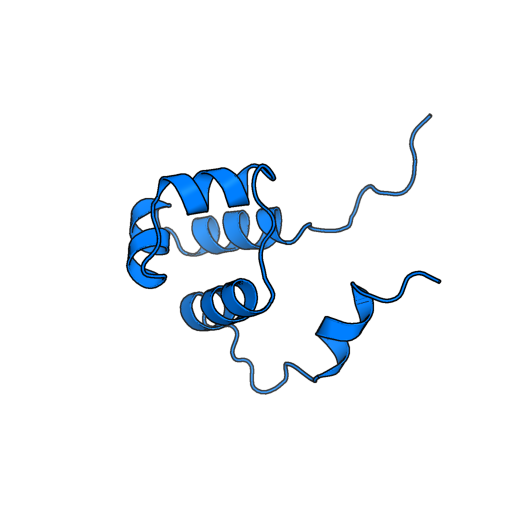84 -0.644 -16.164 1.00 38.44 80 GLU A N 1
ATOM 643 C CA . GLU A 1 80 ? 21.039 -0.104 -16.075 1.00 38.44 80 GLU A CA 1
ATOM 644 C C . GLU A 1 80 ? 21.978 -1.205 -16.581 1.00 38.44 80 GLU A C 1
ATOM 646 O O . GLU A 1 80 ? 22.178 -2.233 -15.932 1.00 38.44 80 GLU A O 1
ATOM 651 N N . LYS A 1 81 ? 22.452 -1.015 -17.813 1.00 39.69 81 LYS A N 1
ATOM 652 C CA . LYS A 1 81 ? 23.730 -1.541 -18.285 1.00 39.69 81 LYS A CA 1
ATOM 653 C C . LYS A 1 81 ? 24.739 -0.410 -18.200 1.00 39.69 81 LYS A C 1
ATOM 655 O O . LYS A 1 81 ? 24.326 0.731 -18.511 1.00 39.69 81 LYS A O 1
#